Protein AF-A0A4Y4CRY7-F1 (afdb_monomer)

Foldseek 3Di:
DDLVVVLVVLVVVLVVLVVVLVVVLVVCVVLVPVCSVVLVVLSVVLNVVSVVQSVCSVVVNHDPVCVVVSVCCSPPVCCVPRVVVCVVVVVVVPD

InterPro domains:
  IPR012312 Hemerythrin-like [PF01814] (5-78)
  IPR012827 Hemerythrin, metal-binding domain [cd12107] (5-88)
  IPR016131 Haemerythrin, iron-binding site [PS00550] (20-47)
  IPR035938 Hemerythrin-like superfamily [G3DSA:1.20.120.50] (1-94)
  IPR035938 Hemerythrin-like superfamily [SSF47188] (6-90)

Mean predicted aligned error: 5.17 Å

Sequence (95 aa):
MNEGDLIALLNDLAALVHEHFETEERVLREFGYPHFKTHQAEHDALRGRLTDLLYATIHDRFDIAGLPQLARDLVLNHVRDCDLGYKRFLARTSL

Solvent-accessible surface area (backbone atoms only — not comparable to full-atom values): 5456 Å² total; per-residue (Å²): 131,56,72,69,57,49,53,52,52,53,50,53,49,50,53,53,53,49,54,51,51,52,52,48,52,51,52,36,58,76,73,59,44,91,59,45,71,61,55,51,50,55,50,50,54,51,52,49,55,52,51,52,49,53,53,30,47,79,66,78,57,62,61,73,81,54,50,66,56,50,53,42,44,68,55,54,47,37,45,63,74,50,52,55,65,50,50,67,54,54,69,70,66,70,122

Secondary structure (DSSP, 8-state):
--HHHHHHHHHHHHHHHHHHHHHHHHHHHHTT-TTHHHHHHHHHHHHHHHHHHHHHHHTT---TTTHHHHHHIIIIIHIIIIIHHHHHHHHHH--

Structure (mmCIF, N/CA/C/O backbone):
data_AF-A0A4Y4CRY7-F1
#
_entry.id   AF-A0A4Y4CRY7-F1
#
loop_
_atom_site.group_PDB
_atom_site.id
_atom_site.type_symbol
_atom_site.label_atom_id
_atom_site.label_alt_id
_atom_site.label_comp_id
_atom_site.label_asym_id
_atom_site.label_entity_id
_atom_site.label_seq_id
_atom_site.pdbx_PDB_ins_code
_atom_site.Cartn_x
_atom_site.Cartn_y
_atom_site.Cartn_z
_atom_site.occupancy
_atom_site.B_iso_or_equiv
_atom_site.auth_seq_id
_atom_site.auth_comp_id
_atom_site.auth_asym_id
_atom_site.auth_atom_id
_atom_site.pdbx_PDB_model_num
ATOM 1 N N . MET A 1 1 ? 9.868 9.565 -20.661 1.00 65.94 1 MET A N 1
ATOM 2 C CA . MET A 1 1 ? 10.171 8.755 -19.472 1.00 65.94 1 MET A CA 1
ATOM 3 C C . MET A 1 1 ? 10.996 7.584 -19.955 1.00 65.94 1 MET A C 1
ATOM 5 O O . MET A 1 1 ? 10.521 6.860 -20.823 1.00 65.94 1 MET A O 1
ATOM 9 N N . ASN A 1 2 ? 12.252 7.503 -19.531 1.00 79.62 2 ASN A N 1
ATOM 10 C CA . ASN A 1 2 ? 13.096 6.333 -19.774 1.00 79.62 2 ASN A CA 1
ATOM 11 C C . ASN A 1 2 ? 12.881 5.296 -18.648 1.00 79.62 2 ASN A C 1
ATOM 13 O O . ASN A 1 2 ? 12.157 5.561 -17.689 1.00 79.62 2 ASN A O 1
ATOM 17 N N . GLU A 1 3 ? 13.479 4.115 -18.775 1.00 78.88 3 GLU A N 1
ATOM 18 C CA . GLU A 1 3 ? 13.368 3.038 -17.782 1.00 78.88 3 GLU A CA 1
ATOM 19 C C . GLU A 1 3 ? 13.879 3.453 -16.391 1.00 78.88 3 GLU A C 1
ATOM 21 O O . GLU A 1 3 ? 13.239 3.172 -15.380 1.00 78.88 3 GLU A O 1
ATOM 26 N N . GLY A 1 4 ? 14.981 4.207 -16.334 1.00 84.31 4 GLY A N 1
ATOM 27 C CA . GLY A 1 4 ? 15.530 4.739 -15.087 1.00 84.31 4 GLY A CA 1
ATOM 28 C C . GLY A 1 4 ? 14.575 5.702 -14.375 1.00 84.31 4 GLY A C 1
ATOM 29 O O . GLY A 1 4 ? 14.404 5.604 -13.162 1.00 84.31 4 GLY A O 1
ATOM 30 N N . ASP A 1 5 ? 13.898 6.580 -15.122 1.00 87.06 5 ASP A N 1
ATOM 31 C CA . ASP A 1 5 ? 12.883 7.492 -14.576 1.00 87.06 5 ASP A CA 1
ATOM 32 C C . ASP A 1 5 ? 11.713 6.707 -13.960 1.00 87.06 5 ASP A C 1
ATOM 34 O O . ASP A 1 5 ? 11.188 7.063 -12.908 1.00 87.06 5 ASP A O 1
ATOM 38 N N . LEU A 1 6 ? 11.296 5.628 -14.622 1.00 82.69 6 LEU A N 1
ATOM 39 C CA . LEU A 1 6 ? 10.214 4.769 -14.159 1.00 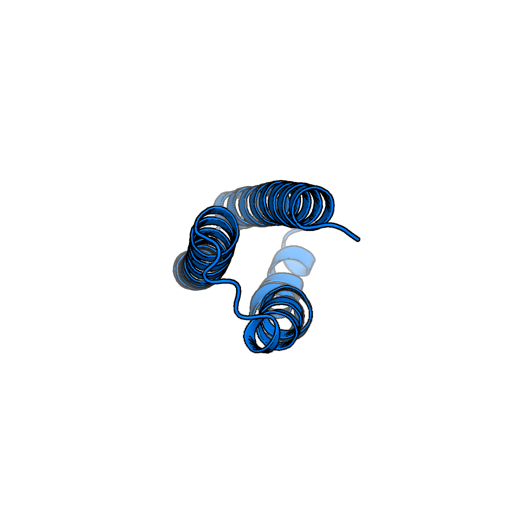82.69 6 LEU A CA 1
ATOM 40 C C . LEU A 1 6 ? 10.604 4.002 -12.888 1.00 82.69 6 LEU A C 1
ATOM 42 O O . LEU A 1 6 ? 9.814 3.951 -11.948 1.00 82.69 6 LEU A O 1
ATOM 46 N N . ILE A 1 7 ? 11.813 3.438 -12.835 1.00 85.94 7 ILE A N 1
ATOM 47 C CA . ILE A 1 7 ? 12.330 2.763 -11.635 1.00 85.94 7 ILE A CA 1
ATOM 48 C C . ILE A 1 7 ? 12.382 3.742 -10.458 1.00 85.94 7 ILE A C 1
ATOM 50 O O . ILE A 1 7 ? 11.970 3.390 -9.353 1.00 85.94 7 ILE A O 1
ATOM 54 N N . ALA A 1 8 ? 12.841 4.976 -10.684 1.00 90.50 8 ALA A N 1
ATOM 55 C CA . ALA A 1 8 ? 12.846 6.012 -9.655 1.00 90.50 8 ALA A CA 1
ATOM 56 C C . ALA A 1 8 ? 11.426 6.296 -9.132 1.00 90.50 8 ALA A C 1
ATOM 58 O O . ALA A 1 8 ? 11.197 6.233 -7.928 1.00 90.50 8 ALA A O 1
ATOM 59 N N . LEU A 1 9 ? 10.453 6.486 -10.029 1.00 88.62 9 LEU A N 1
ATOM 60 C CA . LEU A 1 9 ? 9.056 6.718 -9.648 1.00 88.62 9 LEU A CA 1
ATOM 61 C C . LEU A 1 9 ? 8.434 5.544 -8.878 1.00 88.62 9 LEU A C 1
ATOM 63 O O . LEU A 1 9 ? 7.663 5.759 -7.944 1.00 88.62 9 LEU A O 1
ATOM 67 N N . LEU A 1 10 ? 8.750 4.302 -9.254 1.00 86.56 10 LEU A N 1
ATOM 68 C CA . LEU A 1 10 ? 8.262 3.118 -8.542 1.00 86.56 10 LEU A CA 1
ATOM 69 C C . LEU A 1 10 ? 8.883 2.987 -7.147 1.00 86.56 10 LEU A C 1
ATOM 71 O O . LEU A 1 10 ? 8.192 2.571 -6.218 1.00 86.56 10 LEU A O 1
ATOM 75 N N . ASN A 1 11 ? 10.154 3.363 -6.983 1.00 90.69 11 ASN A N 1
ATOM 76 C CA . ASN A 1 11 ? 10.802 3.403 -5.673 1.00 90.69 11 ASN A CA 1
ATOM 77 C C . ASN A 1 11 ? 10.186 4.481 -4.774 1.00 90.69 11 ASN A C 1
ATOM 79 O O . ASN A 1 11 ? 9.891 4.201 -3.613 1.00 90.69 11 ASN A O 1
ATOM 83 N N . ASP A 1 12 ? 9.929 5.674 -5.314 1.00 92.50 12 ASP A N 1
ATOM 84 C CA . ASP A 1 12 ? 9.262 6.755 -4.580 1.00 92.50 12 ASP A CA 1
ATOM 85 C C . ASP A 1 12 ? 7.854 6.333 -4.138 1.00 92.50 12 ASP A C 1
ATOM 87 O O . ASP A 1 12 ? 7.466 6.532 -2.984 1.00 92.50 12 ASP A O 1
ATOM 91 N N . LEU A 1 13 ? 7.102 5.677 -5.030 1.00 89.75 13 LEU A N 1
ATOM 92 C CA . LEU A 1 13 ? 5.795 5.109 -4.702 1.00 89.75 13 LEU A CA 1
ATOM 93 C C . LEU A 1 13 ? 5.900 4.058 -3.589 1.00 89.75 13 LEU A C 1
ATOM 95 O O . LEU A 1 13 ? 5.080 4.062 -2.674 1.00 89.75 13 LEU A O 1
ATOM 99 N N . ALA A 1 14 ? 6.898 3.174 -3.643 1.00 90.44 14 ALA A N 1
ATOM 100 C CA . ALA A 1 14 ? 7.105 2.152 -2.621 1.00 90.44 14 ALA A CA 1
ATOM 101 C C . ALA A 1 14 ? 7.442 2.736 -1.254 1.00 90.44 14 ALA A C 1
ATOM 103 O O . ALA A 1 14 ? 6.887 2.279 -0.254 1.00 90.44 14 ALA A O 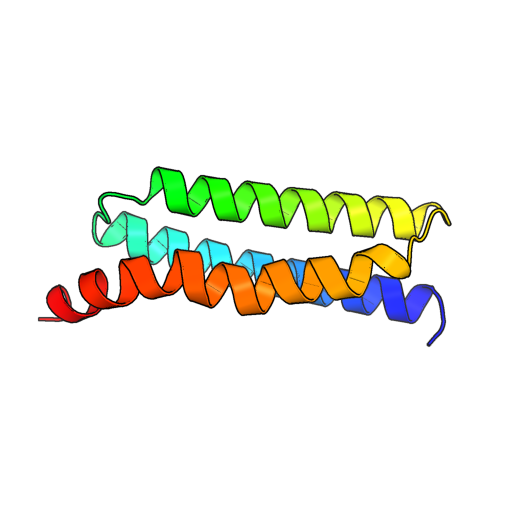1
ATOM 104 N N . ALA A 1 15 ? 8.281 3.770 -1.209 1.00 93.06 15 ALA A N 1
ATOM 105 C CA . ALA A 1 15 ? 8.586 4.481 0.024 1.00 93.06 15 ALA A CA 1
ATOM 106 C C . ALA A 1 15 ? 7.330 5.138 0.618 1.00 93.06 15 ALA A C 1
ATOM 108 O O . ALA A 1 15 ? 7.041 4.952 1.800 1.00 93.06 15 ALA A O 1
ATOM 109 N N . LEU A 1 16 ? 6.541 5.829 -0.210 1.00 93.06 16 LEU A N 1
ATOM 110 C CA . LEU A 1 16 ? 5.322 6.507 0.233 1.00 93.06 16 LEU A CA 1
ATOM 111 C C . LEU A 1 16 ? 4.255 5.525 0.741 1.00 93.06 16 LEU A C 1
ATOM 113 O O . LEU A 1 16 ? 3.653 5.747 1.790 1.00 93.06 16 LEU A O 1
ATOM 117 N N . VAL A 1 17 ? 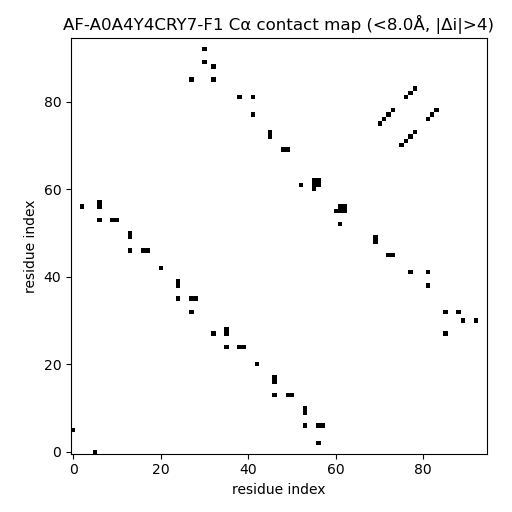4.028 4.426 0.015 1.00 91.69 17 VAL A N 1
ATOM 118 C CA . VAL A 1 17 ? 3.082 3.371 0.415 1.00 91.69 17 VAL A CA 1
ATOM 119 C C . VAL A 1 17 ? 3.532 2.710 1.717 1.00 91.69 17 VAL A C 1
ATOM 121 O O . VAL A 1 17 ? 2.712 2.454 2.597 1.00 91.69 17 VAL A O 1
ATOM 124 N N . HIS A 1 18 ? 4.834 2.462 1.870 1.00 93.44 18 HIS A N 1
ATOM 125 C CA . HIS A 1 18 ? 5.383 1.906 3.099 1.00 93.44 18 HIS A CA 1
ATOM 126 C C . HIS A 1 18 ? 5.142 2.831 4.300 1.00 93.44 18 HIS A C 1
ATOM 128 O O . HIS A 1 18 ? 4.576 2.375 5.294 1.00 93.44 18 HIS A O 1
ATOM 134 N N . GLU A 1 19 ? 5.486 4.118 4.186 1.00 95.75 19 GLU A N 1
ATOM 135 C CA . GLU A 1 19 ? 5.280 5.117 5.246 1.00 95.75 19 GLU A CA 1
ATOM 136 C C . GLU A 1 19 ? 3.799 5.255 5.632 1.00 95.75 19 GLU A C 1
ATOM 138 O O . GLU A 1 19 ? 3.451 5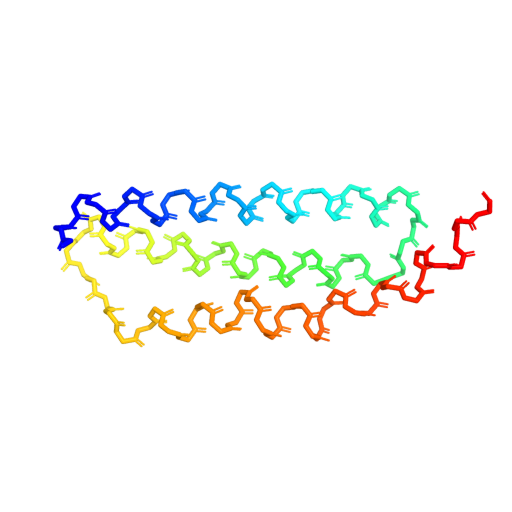.297 6.818 1.00 95.75 19 GLU A O 1
ATOM 143 N N . HIS A 1 20 ? 2.915 5.293 4.632 1.00 93.94 20 HIS A N 1
ATOM 144 C CA . HIS A 1 20 ? 1.472 5.358 4.832 1.00 93.94 20 HIS A CA 1
ATOM 145 C C . HIS A 1 20 ? 0.967 4.158 5.641 1.00 93.94 20 HIS A C 1
ATOM 147 O O . HIS A 1 20 ? 0.372 4.337 6.707 1.00 93.94 20 HIS A O 1
ATOM 153 N N . PHE A 1 21 ? 1.282 2.941 5.195 1.00 95.44 21 PHE A N 1
ATOM 154 C CA . PHE A 1 21 ? 0.853 1.720 5.869 1.00 95.44 21 PHE A CA 1
ATOM 155 C C . PHE A 1 21 ? 1.436 1.592 7.281 1.00 95.44 21 PHE A C 1
ATOM 157 O O . PHE A 1 21 ? 0.721 1.196 8.199 1.00 95.44 21 PHE A O 1
ATOM 164 N N . GLU A 1 22 ? 2.709 1.942 7.496 1.00 96.94 22 GLU A N 1
ATOM 165 C CA . GLU A 1 22 ? 3.303 1.938 8.840 1.00 96.94 22 GLU A CA 1
ATOM 166 C C . GLU A 1 22 ? 2.606 2.926 9.781 1.00 96.94 22 GLU A C 1
ATOM 168 O O . GLU A 1 22 ? 2.352 2.610 10.950 1.00 96.94 22 GLU A O 1
ATOM 173 N N . THR A 1 23 ? 2.269 4.113 9.276 1.00 95.44 23 THR A N 1
ATOM 174 C CA . THR A 1 23 ? 1.569 5.144 10.046 1.00 95.44 23 THR A CA 1
ATOM 175 C C . THR A 1 23 ? 0.199 4.657 10.495 1.00 95.44 23 THR A C 1
ATOM 177 O O . THR A 1 23 ? -0.127 4.756 11.682 1.00 95.44 23 THR A O 1
ATOM 180 N N . GLU A 1 24 ? -0.585 4.091 9.581 1.00 95.12 24 GLU A N 1
ATOM 181 C CA . GLU A 1 24 ? -1.884 3.518 9.914 1.00 95.12 24 GLU A CA 1
ATOM 182 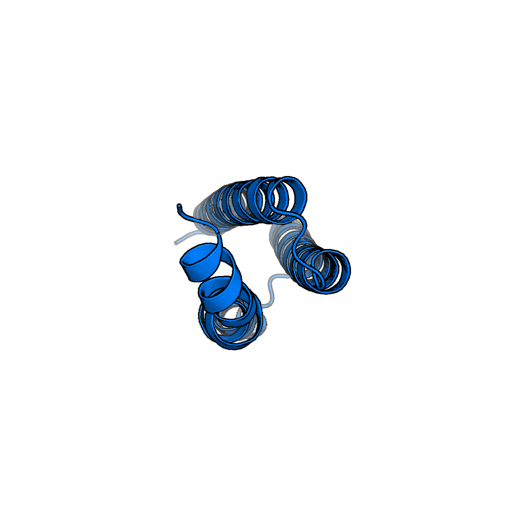C C . GLU A 1 24 ? -1.755 2.351 10.881 1.00 95.12 24 GLU A C 1
ATOM 184 O O . GLU A 1 24 ? -2.419 2.328 11.913 1.00 95.12 24 GLU A O 1
ATOM 189 N N . GLU A 1 25 ? -0.867 1.397 10.599 1.00 96.62 25 GLU A N 1
ATOM 190 C CA . GLU A 1 25 ? -0.700 0.219 11.440 1.00 96.62 25 GLU A CA 1
ATOM 191 C C . GLU A 1 25 ? -0.301 0.592 12.869 1.00 96.62 25 GLU A C 1
ATOM 193 O O . GLU A 1 25 ? -0.788 -0.018 13.825 1.00 96.62 25 GLU A O 1
ATOM 198 N N . ARG A 1 26 ? 0.554 1.609 13.031 1.00 96.56 26 ARG A N 1
ATOM 199 C CA . ARG A 1 26 ? 0.916 2.156 14.340 1.00 96.56 26 ARG A CA 1
ATOM 200 C C . ARG A 1 26 ? -0.313 2.700 15.065 1.00 96.56 26 ARG A C 1
ATOM 202 O O . ARG A 1 26 ? -0.556 2.295 16.200 1.00 96.56 26 ARG A O 1
ATOM 209 N N . VAL A 1 27 ? -1.093 3.564 14.413 1.00 94.62 27 VAL A N 1
ATOM 210 C CA . VAL A 1 27 ? -2.306 4.166 14.992 1.00 94.62 27 VAL A CA 1
ATOM 211 C C . VAL A 1 27 ? -3.337 3.086 15.335 1.00 94.62 27 VAL A C 1
ATOM 213 O O . VAL A 1 27 ? -3.824 3.016 16.459 1.00 94.62 27 VAL A O 1
ATOM 216 N N . LEU A 1 28 ? -3.648 2.186 14.406 1.00 94.75 28 LEU A N 1
ATOM 217 C CA . LEU A 1 28 ? -4.650 1.140 14.608 1.00 94.75 28 LEU A CA 1
ATOM 218 C C . LEU A 1 28 ? -4.259 0.160 15.715 1.00 94.75 28 LEU A C 1
ATOM 220 O O . LEU A 1 28 ? -5.127 -0.291 16.465 1.00 94.75 28 LEU A O 1
ATOM 224 N N . ARG A 1 29 ? -2.966 -0.146 15.852 1.00 95.56 29 ARG A N 1
ATOM 225 C CA . ARG A 1 29 ? -2.447 -0.962 16.953 1.00 95.56 29 ARG A CA 1
ATOM 226 C C . ARG A 1 29 ? -2.566 -0.241 18.293 1.00 95.56 29 ARG A C 1
ATOM 228 O O . ARG A 1 29 ? -3.002 -0.862 19.257 1.00 95.56 29 ARG A O 1
ATOM 235 N N . GLU A 1 30 ? -2.207 1.040 18.347 1.00 95.06 30 GLU A N 1
ATOM 236 C CA . GLU A 1 30 ? -2.279 1.871 19.556 1.00 95.06 30 GLU A CA 1
ATOM 237 C C . GLU A 1 30 ? -3.714 1.996 20.082 1.00 95.06 30 GLU A C 1
ATOM 239 O O . GLU A 1 30 ? -3.960 1.816 21.272 1.00 95.06 30 GLU A O 1
ATOM 244 N N . PHE A 1 31 ? -4.678 2.213 19.186 1.00 92.94 31 PHE A N 1
ATOM 245 C CA . PHE A 1 31 ? -6.089 2.329 19.549 1.00 92.94 31 PHE A CA 1
ATOM 246 C C . PHE A 1 31 ? -6.811 0.979 19.691 1.00 92.94 31 PHE A C 1
ATOM 248 O O . PHE A 1 31 ? -7.981 0.959 20.068 1.00 92.94 31 PHE A O 1
ATOM 255 N N . GLY A 1 32 ? -6.149 -0.149 19.415 1.00 94.06 32 GLY A N 1
ATOM 256 C CA . GLY A 1 32 ? -6.728 -1.485 19.576 1.00 94.06 32 GLY A CA 1
ATOM 257 C C . GLY A 1 32 ? -7.822 -1.817 18.557 1.00 94.06 32 GLY A C 1
ATOM 258 O O . GLY A 1 32 ? -8.844 -2.405 18.915 1.00 94.06 32 GLY A O 1
ATOM 259 N N . TYR A 1 33 ? -7.635 -1.435 17.291 1.00 94.31 33 TYR A N 1
ATOM 260 C CA . TYR A 1 33 ? -8.602 -1.707 16.227 1.00 94.31 33 TYR A CA 1
ATOM 261 C C . TYR A 1 33 ? -8.875 -3.221 16.083 1.00 94.31 33 TYR A C 1
ATOM 263 O O . TYR A 1 33 ? -7.943 -3.984 15.810 1.00 94.31 33 TYR A O 1
ATOM 271 N N . PRO A 1 34 ? -10.137 -3.687 16.203 1.00 93.38 34 PRO A N 1
ATOM 272 C CA . PRO A 1 34 ? -10.454 -5.120 16.220 1.00 93.38 34 PRO A CA 1
ATOM 273 C C . PRO A 1 34 ? -10.036 -5.892 14.963 1.00 93.38 34 PRO A C 1
ATOM 275 O O . PRO A 1 34 ? -9.754 -7.086 15.040 1.00 93.38 34 PRO A O 1
ATOM 278 N N . HIS A 1 35 ? -9.978 -5.222 13.809 1.00 93.56 35 HIS A N 1
ATOM 279 C CA . HIS A 1 35 ? -9.620 -5.836 12.527 1.00 93.56 35 HIS A CA 1
ATOM 280 C C . HIS A 1 35 ? -8.179 -5.531 12.098 1.00 93.56 35 HIS A C 1
ATOM 282 O O . HIS A 1 35 ? -7.838 -5.702 10.930 1.00 93.56 35 HIS A O 1
ATOM 288 N N . PHE A 1 36 ?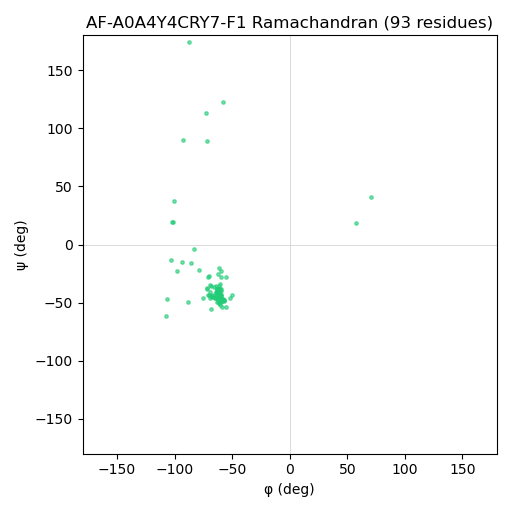 -7.313 -5.124 13.037 1.00 94.31 36 PHE A N 1
ATOM 289 C CA . PHE A 1 36 ? -5.918 -4.765 12.767 1.00 94.31 36 PHE A CA 1
ATOM 290 C C . PHE A 1 36 ? -5.163 -5.825 11.951 1.00 94.31 36 PHE A C 1
ATOM 292 O O . PHE A 1 36 ? -4.451 -5.491 11.012 1.00 94.31 36 PHE A O 1
ATOM 299 N N . LYS A 1 37 ? -5.329 -7.112 12.278 1.00 96.06 37 LYS A N 1
ATOM 300 C CA . LYS A 1 37 ? -4.617 -8.189 11.574 1.00 96.06 37 LYS A CA 1
ATOM 301 C C . LYS A 1 37 ? -5.078 -8.394 10.138 1.00 96.06 37 LYS A C 1
ATOM 303 O O . LYS A 1 37 ? -4.243 -8.679 9.290 1.00 96.06 37 LYS A O 1
ATOM 308 N N . THR A 1 38 ? -6.366 -8.211 9.867 1.00 93.69 38 THR A N 1
ATOM 309 C CA . THR A 1 38 ? -6.884 -8.229 8.496 1.00 93.69 38 THR A CA 1
ATOM 310 C C . THR A 1 38 ? -6.360 -7.023 7.718 1.00 93.69 38 THR A C 1
ATOM 312 O O . THR A 1 38 ? -5.860 -7.200 6.617 1.00 93.69 38 THR A O 1
ATOM 315 N N . HIS A 1 39 ? -6.376 -5.828 8.321 1.00 93.75 39 HIS A N 1
ATOM 316 C CA . HIS A 1 39 ? -5.838 -4.600 7.714 1.00 93.75 39 HIS A CA 1
ATOM 317 C C . HIS A 1 39 ? -4.356 -4.744 7.336 1.00 93.75 39 HIS A C 1
ATOM 319 O O . HIS A 1 39 ? -3.961 -4.477 6.208 1.00 93.75 39 HIS A O 1
ATOM 325 N N . GLN A 1 40 ? -3.543 -5.255 8.265 1.00 95.38 40 GLN A N 1
ATOM 326 C CA . GLN A 1 40 ? -2.120 -5.512 8.039 1.00 95.38 40 GLN A CA 1
ATOM 327 C C . GLN A 1 40 ? -1.880 -6.527 6.906 1.00 95.38 40 GLN A C 1
ATOM 329 O O . GLN A 1 40 ? -0.961 -6.351 6.114 1.00 95.38 40 GLN A O 1
ATOM 334 N N . ALA A 1 41 ? -2.711 -7.566 6.789 1.00 94.75 41 ALA A N 1
ATOM 335 C CA . ALA A 1 41 ? -2.573 -8.551 5.717 1.00 94.75 41 ALA A CA 1
ATOM 336 C C . ALA A 1 41 ? -2.843 -7.953 4.321 1.00 94.75 41 ALA A C 1
ATOM 338 O O . ALA A 1 41 ? -2.146 -8.300 3.367 1.00 94.75 41 ALA A O 1
ATOM 339 N N . GLU A 1 42 ? -3.804 -7.031 4.202 1.00 92.00 42 GLU A N 1
ATOM 340 C CA . GLU A 1 42 ? -4.054 -6.294 2.952 1.00 92.00 42 GLU A CA 1
ATOM 341 C C . GLU A 1 42 ? -2.853 -5.410 2.575 1.00 92.00 42 GLU A C 1
ATOM 343 O O . GLU A 1 42 ? -2.421 -5.400 1.419 1.00 92.00 42 GLU A O 1
ATOM 348 N N . HIS A 1 43 ? -2.246 -4.730 3.556 1.00 95.19 43 HIS A N 1
ATOM 349 C CA . HIS A 1 43 ? -1.008 -3.972 3.343 1.00 95.19 43 HIS A CA 1
ATOM 350 C C . HIS A 1 43 ? 0.130 -4.857 2.841 1.00 95.19 43 HIS A C 1
ATOM 352 O O . HIS A 1 43 ? 0.812 -4.504 1.879 1.00 95.19 43 HIS A O 1
ATOM 358 N N . ASP A 1 44 ? 0.334 -6.014 3.468 1.00 94.81 44 ASP A N 1
ATOM 359 C CA . ASP A 1 44 ? 1.403 -6.940 3.096 1.00 94.81 44 ASP A CA 1
ATOM 360 C C . ASP A 1 44 ? 1.219 -7.476 1.669 1.00 94.81 44 ASP A C 1
ATOM 362 O O . ASP A 1 44 ? 2.189 -7.558 0.910 1.00 94.81 44 ASP A O 1
ATOM 366 N N . ALA A 1 45 ? -0.023 -7.752 1.254 1.00 91.50 45 ALA A N 1
ATOM 367 C CA . ALA A 1 45 ? -0.333 -8.154 -0.116 1.00 91.50 45 ALA A CA 1
ATOM 368 C C . ALA A 1 45 ? -0.004 -7.050 -1.139 1.00 91.50 45 ALA A C 1
ATOM 370 O O . ALA A 1 45 ? 0.578 -7.323 -2.193 1.00 91.50 45 ALA A O 1
ATOM 371 N N . LEU A 1 46 ? -0.339 -5.794 -0.831 1.00 90.56 46 LEU A N 1
ATOM 372 C CA . LEU A 1 46 ? -0.048 -4.649 -1.700 1.00 90.56 46 LEU A CA 1
ATOM 373 C C . LEU A 1 46 ? 1.454 -4.340 -1.772 1.00 90.56 46 LEU A C 1
ATOM 375 O O . LEU A 1 46 ? 1.970 -4.103 -2.868 1.00 90.56 46 LEU A O 1
ATOM 379 N N . ARG A 1 47 ? 2.169 -4.412 -0.640 1.00 91.62 47 ARG A N 1
ATOM 380 C CA . ARG A 1 47 ? 3.638 -4.305 -0.594 1.00 91.62 47 ARG A CA 1
ATOM 381 C C . ARG A 1 47 ? 4.288 -5.368 -1.477 1.00 91.62 47 ARG A C 1
ATOM 383 O O . ARG A 1 47 ? 5.129 -5.024 -2.302 1.00 91.62 47 ARG A O 1
ATOM 390 N N . GLY A 1 48 ? 3.850 -6.626 -1.363 1.00 90.88 48 GLY A N 1
ATOM 391 C CA . GLY A 1 48 ? 4.358 -7.733 -2.177 1.00 90.88 48 GLY A CA 1
ATOM 392 C C . GLY A 1 48 ? 4.208 -7.475 -3.677 1.00 90.88 48 GLY A C 1
ATOM 393 O O . GLY A 1 48 ? 5.184 -7.549 -4.416 1.00 90.88 48 GLY A O 1
ATOM 394 N N . ARG A 1 49 ? 3.020 -7.046 -4.122 1.00 88.25 49 ARG A N 1
ATOM 395 C CA . ARG A 1 49 ? 2.777 -6.709 -5.538 1.00 88.25 49 ARG A CA 1
ATOM 396 C C . ARG A 1 49 ? 3.656 -5.567 -6.046 1.00 88.25 49 ARG A C 1
ATOM 398 O O . ARG A 1 49 ? 4.056 -5.573 -7.209 1.00 88.25 49 ARG A O 1
ATOM 405 N N . LEU A 1 50 ? 3.942 -4.578 -5.202 1.00 87.38 50 LEU A N 1
ATOM 406 C CA . LEU A 1 50 ? 4.822 -3.470 -5.561 1.00 87.38 50 LEU A CA 1
ATOM 407 C C . LEU A 1 50 ? 6.290 -3.913 -5.637 1.00 87.38 50 LEU A C 1
ATOM 409 O O . LEU A 1 50 ? 7.001 -3.506 -6.555 1.00 87.38 50 LEU A O 1
ATOM 413 N N . THR A 1 51 ? 6.726 -4.796 -4.733 1.00 88.75 51 THR A N 1
ATOM 414 C CA . THR A 1 51 ? 8.039 -5.452 -4.808 1.00 88.75 51 THR A CA 1
ATOM 415 C C . THR A 1 51 ? 8.181 -6.284 -6.082 1.00 88.75 51 THR A C 1
ATOM 417 O O . THR A 1 51 ? 9.197 -6.164 -6.765 1.00 88.75 51 THR A O 1
ATOM 420 N N . ASP A 1 52 ? 7.163 -7.065 -6.447 1.00 87.00 52 ASP A N 1
ATOM 421 C CA . ASP A 1 52 ? 7.163 -7.865 -7.676 1.00 87.00 52 ASP A CA 1
ATOM 422 C C . ASP A 1 52 ? 7.280 -6.978 -8.924 1.00 87.00 52 ASP A C 1
ATOM 424 O O . ASP A 1 52 ? 8.047 -7.285 -9.839 1.00 87.00 52 ASP A O 1
ATOM 428 N N . LEU A 1 53 ? 6.569 -5.844 -8.946 1.00 83.75 53 LEU A N 1
ATOM 429 C CA . LEU A 1 53 ? 6.652 -4.880 -10.042 1.00 83.75 53 LEU A CA 1
ATOM 430 C C . LEU A 1 53 ? 8.046 -4.246 -10.139 1.00 83.75 53 LEU A C 1
ATOM 432 O O . LEU A 1 53 ? 8.607 -4.175 -11.234 1.00 83.75 53 LEU A O 1
ATOM 436 N N . LEU A 1 54 ? 8.626 -3.811 -9.017 1.00 85.38 54 LEU A N 1
ATOM 437 C CA . LEU A 1 54 ? 9.990 -3.273 -8.971 1.00 85.38 54 LEU A CA 1
ATOM 438 C C . LEU A 1 54 ? 11.008 -4.298 -9.484 1.00 85.38 54 LEU A C 1
ATOM 440 O O . LEU A 1 54 ? 11.828 -3.975 -10.342 1.00 85.38 54 LEU A O 1
ATOM 444 N N . TYR A 1 55 ? 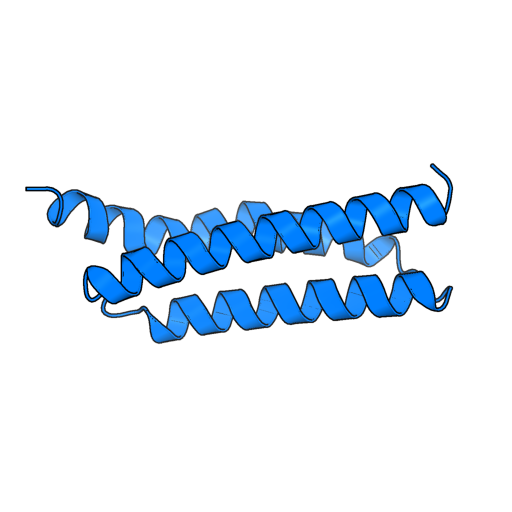10.910 -5.544 -9.017 1.00 87.12 55 TYR A N 1
ATOM 445 C CA . TYR A 1 55 ? 11.782 -6.634 -9.445 1.00 87.12 55 TYR A CA 1
ATOM 446 C C . TYR A 1 55 ? 11.658 -6.911 -10.950 1.00 87.12 55 TYR A C 1
ATOM 448 O O . TYR A 1 55 ? 12.666 -7.007 -11.649 1.00 87.12 55 TYR A O 1
ATOM 456 N N . ALA A 1 56 ? 10.432 -6.988 -11.474 1.00 84.19 56 ALA A N 1
ATOM 457 C CA . ALA A 1 56 ? 10.191 -7.186 -12.901 1.00 84.19 56 ALA A CA 1
ATOM 458 C C . ALA A 1 56 ? 10.742 -6.031 -13.753 1.00 84.19 56 ALA A C 1
ATOM 460 O O . ALA A 1 56 ? 11.294 -6.278 -14.826 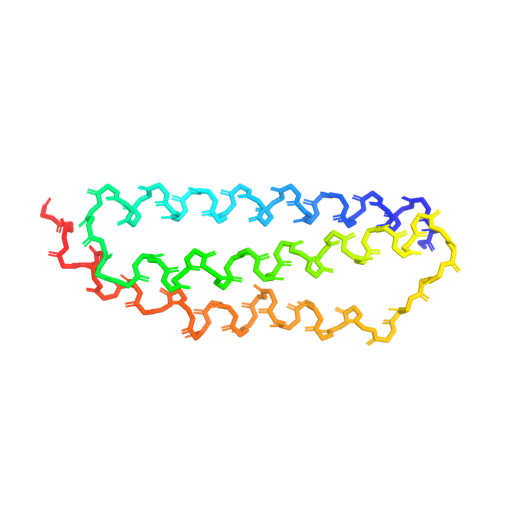1.00 84.19 56 ALA A O 1
ATOM 461 N N . THR A 1 57 ? 10.630 -4.792 -13.260 1.00 80.19 57 THR A N 1
ATOM 462 C CA . THR A 1 57 ? 11.143 -3.593 -13.940 1.00 80.19 57 THR A CA 1
ATOM 463 C C . THR A 1 57 ? 12.667 -3.621 -14.034 1.00 80.19 57 THR A C 1
ATOM 465 O O . THR A 1 57 ? 13.196 -3.430 -15.117 1.00 80.19 57 THR A O 1
ATOM 468 N N . ILE A 1 58 ? 13.371 -3.953 -12.944 1.00 83.50 58 ILE A N 1
ATOM 469 C CA . ILE A 1 58 ? 14.847 -4.039 -12.901 1.00 83.50 58 ILE A CA 1
ATOM 470 C C . ILE A 1 58 ? 15.407 -5.116 -13.851 1.00 83.50 58 ILE A C 1
ATOM 472 O O . ILE A 1 58 ? 16.563 -5.050 -14.262 1.00 83.50 58 ILE A O 1
ATOM 476 N N . HIS A 1 59 ? 14.610 -6.135 -14.177 1.00 83.62 59 HIS A N 1
ATOM 477 C CA . HIS A 1 59 ? 15.019 -7.266 -15.012 1.00 83.62 59 HIS A CA 1
ATOM 478 C C . HIS A 1 59 ? 14.525 -7.184 -16.467 1.00 83.62 59 HIS A C 1
ATOM 480 O O . HIS A 1 59 ? 14.474 -8.225 -17.128 1.00 83.62 59 HIS A O 1
ATOM 486 N N . ASP A 1 60 ? 14.141 -6.001 -16.963 1.00 75.75 60 ASP A N 1
ATOM 487 C CA . ASP A 1 60 ? 13.600 -5.791 -18.321 1.00 75.75 60 ASP A CA 1
ATOM 488 C C . ASP A 1 60 ? 12.343 -6.632 -18.638 1.00 75.75 60 ASP A C 1
ATOM 490 O O . ASP A 1 60 ? 11.965 -6.836 -19.794 1.00 75.75 60 ASP A O 1
ATOM 494 N N . ARG A 1 61 ? 11.647 -7.140 -17.613 1.00 72.25 61 ARG A N 1
ATOM 495 C CA . ARG A 1 61 ? 10.408 -7.932 -17.750 1.00 72.25 61 ARG A CA 1
ATOM 496 C C . ARG A 1 61 ? 9.183 -7.075 -17.481 1.00 72.25 61 ARG A C 1
ATOM 498 O O . ARG A 1 61 ? 8.231 -7.516 -16.839 1.00 72.25 61 ARG A O 1
ATOM 505 N N . PHE A 1 62 ? 9.243 -5.825 -17.919 1.00 70.06 62 PHE A N 1
ATOM 506 C CA . PHE A 1 62 ? 8.277 -4.829 -17.510 1.00 70.06 62 PHE A CA 1
ATOM 507 C C . PHE A 1 62 ? 6.914 -5.049 -18.172 1.00 70.06 62 PHE A C 1
ATOM 509 O O . PHE A 1 62 ? 6.754 -4.872 -19.380 1.00 70.06 62 PHE A O 1
ATOM 516 N N . ASP A 1 63 ? 5.915 -5.402 -17.362 1.00 69.44 63 ASP A N 1
ATOM 517 C CA . ASP A 1 63 ? 4.523 -5.469 -17.793 1.00 69.44 63 ASP A CA 1
ATOM 518 C C . ASP A 1 63 ? 3.804 -4.140 -17.512 1.00 69.44 63 ASP A C 1
ATOM 520 O O . ASP A 1 63 ? 3.193 -3.930 -16.460 1.00 69.44 63 ASP A O 1
ATOM 524 N N . ILE A 1 64 ? 3.848 -3.237 -18.496 1.00 70.31 64 ILE A N 1
ATOM 525 C CA . ILE A 1 64 ? 3.109 -1.962 -18.478 1.00 70.31 64 ILE A CA 1
ATOM 526 C C . ILE A 1 64 ? 1.603 -2.189 -18.274 1.00 70.31 64 ILE A C 1
ATOM 528 O O . ILE A 1 64 ? 0.920 -1.317 -17.732 1.00 70.31 64 ILE A O 1
ATOM 532 N N . ALA A 1 65 ? 1.057 -3.338 -18.686 1.00 73.94 65 ALA A N 1
ATOM 533 C CA . ALA A 1 65 ? -0.377 -3.587 -18.606 1.00 73.94 65 ALA A CA 1
ATOM 534 C C . ALA A 1 65 ? -0.865 -3.773 -17.158 1.00 73.94 65 ALA A C 1
ATOM 536 O O . ALA A 1 65 ? -2.017 -3.451 -16.861 1.00 73.94 65 ALA A O 1
ATOM 537 N N . GLY A 1 66 ? -0.001 -4.231 -16.246 1.00 72.94 66 GLY A N 1
ATOM 538 C CA . GLY A 1 66 ? -0.338 -4.438 -14.832 1.00 72.94 66 GLY A CA 1
ATOM 539 C C . GLY A 1 66 ? -0.347 -3.160 -13.984 1.00 72.94 66 GLY A C 1
ATOM 540 O O . GLY A 1 66 ? -1.017 -3.098 -12.949 1.00 72.94 66 GLY A O 1
ATOM 541 N N . LEU A 1 67 ? 0.350 -2.113 -14.433 1.00 77.50 67 LEU A N 1
ATOM 542 C CA . LEU A 1 67 ? 0.532 -0.857 -13.698 1.00 77.50 67 LEU A CA 1
ATOM 543 C C . LEU A 1 67 ? -0.786 -0.130 -13.360 1.00 77.50 67 LEU A C 1
ATOM 545 O O . LEU A 1 67 ? -0.989 0.228 -12.197 1.00 77.50 67 LEU A O 1
ATOM 549 N N . PRO A 1 68 ? -1.714 0.078 -14.319 1.00 81.38 68 PRO A N 1
ATOM 550 C CA . PRO A 1 68 ? -2.988 0.738 -14.036 1.00 81.38 68 PRO A CA 1
ATOM 551 C C . PRO A 1 68 ? -3.835 -0.016 -13.008 1.00 81.38 68 PRO A C 1
ATOM 553 O O . PRO A 1 68 ? -4.542 0.603 -12.211 1.00 81.38 68 PRO A O 1
ATOM 556 N N . GLN A 1 69 ? -3.765 -1.350 -13.019 1.00 82.88 69 GLN A N 1
ATOM 557 C CA . GLN A 1 69 ? -4.490 -2.182 -12.067 1.00 82.88 69 GLN A CA 1
ATOM 558 C C . GLN A 1 69 ? -3.877 -2.065 -10.669 1.00 82.88 69 GLN A C 1
ATOM 560 O O . GLN A 1 69 ? -4.613 -1.867 -9.708 1.00 82.88 69 GLN A O 1
ATOM 565 N N . LEU A 1 70 ? -2.544 -2.095 -10.555 1.00 81.19 70 LEU A N 1
ATOM 566 C CA . LEU A 1 70 ? -1.861 -1.870 -9.280 1.00 81.19 70 LEU A CA 1
ATOM 567 C C . LEU A 1 70 ? -2.182 -0.486 -8.699 1.00 81.19 70 LEU A C 1
ATOM 569 O O . LEU A 1 70 ? -2.517 -0.389 -7.525 1.00 81.19 70 LEU A O 1
ATOM 573 N N . ALA A 1 71 ? -2.147 0.570 -9.517 1.00 80.38 71 ALA A N 1
ATOM 574 C CA . ALA A 1 71 ? -2.481 1.924 -9.075 1.00 80.38 71 ALA A CA 1
ATOM 575 C C . ALA A 1 71 ? -3.938 2.035 -8.589 1.00 80.38 71 ALA A C 1
ATOM 577 O O . ALA A 1 71 ? -4.216 2.663 -7.566 1.00 80.38 71 ALA A O 1
ATOM 578 N N . ARG A 1 72 ? -4.877 1.391 -9.296 1.00 84.12 72 ARG A N 1
ATOM 579 C CA . ARG A 1 72 ? -6.280 1.299 -8.869 1.00 84.12 72 ARG A CA 1
ATOM 580 C C . ARG A 1 72 ? -6.407 0.572 -7.534 1.00 84.12 72 ARG A C 1
ATOM 582 O O . ARG A 1 72 ? -7.161 1.026 -6.677 1.00 84.12 72 ARG A O 1
A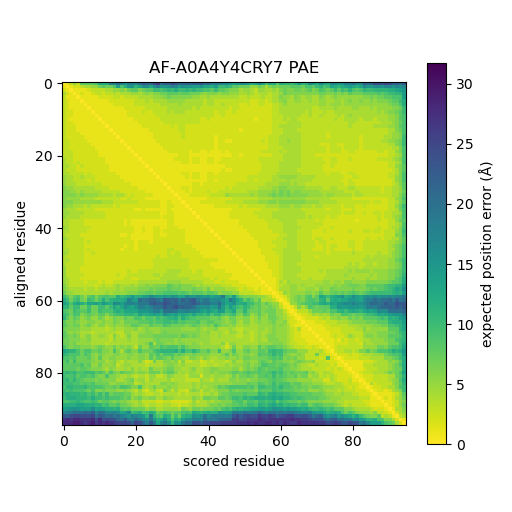TOM 589 N N . ASP A 1 73 ? -5.696 -0.534 -7.365 1.00 83.75 73 ASP A N 1
ATOM 590 C CA . ASP A 1 73 ? -5.793 -1.344 -6.157 1.00 83.75 73 ASP A CA 1
ATOM 591 C C . ASP A 1 73 ? -5.180 -0.628 -4.946 1.00 83.75 73 ASP A C 1
ATOM 593 O O . ASP A 1 73 ? -5.821 -0.575 -3.900 1.00 83.75 73 ASP A O 1
ATOM 597 N N . LEU A 1 74 ? -4.013 0.006 -5.120 1.00 83.12 74 LEU A N 1
ATOM 598 C CA . LEU A 1 74 ? -3.313 0.779 -4.087 1.00 83.12 74 LEU A CA 1
ATOM 599 C C . LEU A 1 74 ? -4.093 2.007 -3.607 1.00 83.12 74 LEU A C 1
ATOM 601 O O . LEU A 1 74 ? -4.034 2.327 -2.429 1.00 83.12 74 LEU A O 1
ATOM 605 N N . VAL A 1 75 ? -4.783 2.723 -4.503 1.00 77.69 75 VAL A N 1
ATOM 606 C CA . VAL A 1 75 ? -5.390 4.022 -4.155 1.00 77.69 75 VAL A CA 1
ATOM 607 C C . VAL A 1 75 ? -6.904 3.942 -4.017 1.00 77.69 75 VAL A C 1
ATOM 609 O O . VAL A 1 75 ? -7.469 4.486 -3.078 1.00 77.69 75 VAL A O 1
ATOM 612 N N . LEU A 1 76 ? -7.597 3.304 -4.961 1.00 79.12 76 LEU A N 1
ATOM 613 C CA . LEU A 1 76 ? -9.061 3.330 -4.977 1.00 79.12 76 LEU A CA 1
ATOM 614 C C . LEU A 1 76 ? -9.653 2.199 -4.149 1.00 79.12 76 LEU A C 1
ATOM 616 O O . LEU A 1 76 ? -10.550 2.446 -3.346 1.00 79.12 76 LEU A O 1
ATOM 620 N N . ASN A 1 77 ? -9.182 0.970 -4.358 1.00 84.94 77 ASN A N 1
ATOM 621 C CA . ASN A 1 77 ? -9.754 -0.181 -3.666 1.00 84.94 77 ASN A CA 1
ATOM 622 C C . ASN A 1 77 ? -9.293 -0.217 -2.208 1.00 84.94 77 ASN A C 1
ATOM 624 O O . ASN A 1 77 ? -10.138 -0.319 -1.329 1.00 84.94 77 ASN A O 1
ATOM 628 N N . HIS A 1 78 ? -7.998 -0.026 -1.940 1.00 84.94 78 HIS A N 1
ATOM 629 C CA . HIS A 1 78 ? -7.472 0.020 -0.576 1.00 84.94 78 HIS A CA 1
ATOM 630 C C . HIS A 1 78 ? -8.179 1.072 0.298 1.00 84.94 78 HIS A C 1
ATOM 632 O O . HIS A 1 78 ? -8.786 0.719 1.307 1.00 84.94 78 HIS A O 1
ATOM 638 N N . VAL A 1 79 ? -8.240 2.332 -0.152 1.00 82.19 79 VAL A N 1
ATOM 639 C CA . VAL A 1 79 ? -8.890 3.400 0.624 1.00 82.19 79 VAL A CA 1
ATOM 640 C C . VAL A 1 79 ? -10.376 3.118 0.843 1.00 82.19 79 VAL A C 1
ATOM 642 O O . VAL A 1 79 ? -10.899 3.300 1.943 1.00 82.19 79 VAL A O 1
ATOM 645 N N . ARG A 1 80 ? -11.089 2.675 -0.200 1.00 82.69 80 ARG A N 1
ATOM 646 C CA . ARG A 1 80 ? -12.535 2.436 -0.113 1.00 82.69 80 ARG A CA 1
ATOM 647 C C . ARG A 1 80 ? -12.870 1.235 0.769 1.00 82.69 80 ARG A C 1
ATOM 649 O O . ARG A 1 80 ? -13.802 1.323 1.566 1.00 82.69 80 ARG A O 1
ATOM 656 N N . ASP A 1 81 ? -12.165 0.127 0.576 1.00 82.25 81 ASP A N 1
ATOM 657 C CA . ASP A 1 81 ? -12.555 -1.184 1.096 1.00 82.25 81 ASP A CA 1
ATOM 658 C C . ASP A 1 81 ? -11.835 -1.535 2.408 1.00 82.25 81 ASP A C 1
ATOM 660 O O . ASP A 1 81 ? -12.362 -2.323 3.193 1.00 82.25 81 ASP A O 1
ATOM 664 N N . CYS A 1 82 ? -10.681 -0.916 2.680 1.00 84.44 82 CYS A N 1
ATOM 665 C CA . CYS A 1 82 ? -9.876 -1.120 3.885 1.00 84.44 82 CYS A CA 1
ATOM 666 C C . CYS A 1 82 ? -9.980 0.095 4.827 1.00 84.44 82 CYS A C 1
ATOM 668 O O . CYS A 1 82 ? -10.540 -0.006 5.925 1.00 84.44 82 CYS A O 1
ATOM 670 N N . ASP A 1 83 ? -9.548 1.275 4.374 1.00 85.62 83 ASP A N 1
ATOM 671 C CA . ASP A 1 83 ? -9.284 2.415 5.270 1.00 85.62 83 ASP A CA 1
ATOM 672 C C . ASP A 1 83 ? -10.548 3.057 5.836 1.00 85.62 83 ASP A C 1
ATOM 674 O O . ASP A 1 83 ? -10.641 3.423 7.015 1.00 85.62 83 ASP A O 1
ATOM 678 N N . LEU A 1 84 ? -11.603 3.131 5.020 1.00 83.56 84 LEU A N 1
ATOM 679 C CA . LEU A 1 84 ? -12.908 3.587 5.495 1.00 83.56 84 LEU A CA 1
ATOM 680 C C . LEU A 1 84 ? -13.467 2.708 6.625 1.00 83.56 84 LEU A C 1
ATOM 682 O O . LEU A 1 84 ? -14.280 3.197 7.418 1.00 83.56 84 LEU A O 1
ATOM 686 N N . GLY A 1 85 ? -13.016 1.454 6.742 1.00 81.56 85 GLY A N 1
ATOM 687 C CA . GLY A 1 85 ? -13.405 0.537 7.810 1.00 81.56 85 GLY A CA 1
ATOM 688 C C . GLY A 1 85 ? -13.001 1.043 9.195 1.00 81.56 85 GLY A C 1
ATOM 689 O O . GLY A 1 85 ? -13.818 1.042 10.122 1.00 81.56 85 GLY A O 1
ATOM 690 N N . TYR A 1 86 ? -11.782 1.571 9.333 1.00 84.81 86 TYR A N 1
ATOM 691 C CA . TYR A 1 86 ? -11.308 2.102 10.610 1.00 84.81 86 TYR A CA 1
ATOM 692 C C . TYR A 1 86 ? -11.715 3.567 10.840 1.00 84.81 86 TYR A C 1
ATOM 694 O O . TYR A 1 86 ? -11.689 4.032 11.981 1.00 84.81 86 TYR A O 1
ATOM 702 N N . LYS A 1 87 ? -12.143 4.313 9.808 1.00 85.69 87 LYS A N 1
ATOM 703 C CA . LYS A 1 87 ? -12.551 5.729 9.943 1.00 85.69 87 LYS A CA 1
ATOM 704 C C . LYS A 1 87 ? -13.584 5.935 11.052 1.00 85.69 87 LYS A C 1
ATOM 706 O O . LYS A 1 87 ? -13.458 6.840 11.877 1.00 85.69 87 LYS A O 1
ATOM 711 N N . ARG A 1 88 ? -14.616 5.084 11.091 1.00 81.00 88 ARG A N 1
ATOM 712 C CA . ARG A 1 88 ? -15.671 5.156 12.117 1.00 81.00 88 ARG A CA 1
ATOM 713 C C . ARG A 1 88 ? -15.171 4.729 13.496 1.00 81.00 88 ARG A C 1
ATOM 715 O O . ARG A 1 88 ? -15.724 5.178 14.496 1.00 81.00 88 ARG A O 1
ATOM 722 N N . PHE A 1 89 ? -14.167 3.859 13.547 1.00 85.69 89 PHE A N 1
ATOM 723 C CA . PHE A 1 89 ? -13.527 3.450 14.789 1.00 85.69 89 PHE A CA 1
ATOM 724 C C . PHE A 1 89 ? -12.745 4.620 15.393 1.00 85.69 89 PHE A C 1
ATOM 726 O O . PHE A 1 89 ? -13.072 5.046 16.494 1.00 85.69 89 PHE A O 1
ATOM 733 N N . LEU A 1 90 ? -11.822 5.224 14.639 1.00 84.88 90 LEU A N 1
ATOM 734 C CA . LEU A 1 90 ? -10.997 6.336 15.125 1.00 84.88 90 LEU A CA 1
ATOM 735 C C . LEU A 1 90 ? -11.824 7.578 15.489 1.00 84.88 90 LEU A C 1
ATOM 737 O O . LEU A 1 90 ? -11.580 8.186 16.527 1.00 84.88 90 LEU A O 1
ATOM 741 N N . ALA A 1 91 ? -12.872 7.899 14.721 1.00 81.31 91 ALA A N 1
ATOM 742 C CA . ALA A 1 91 ? -13.771 9.016 15.032 1.00 81.31 91 ALA A CA 1
ATOM 743 C C . ALA A 1 91 ? -14.512 8.874 16.378 1.00 81.31 91 ALA A C 1
ATOM 745 O O . ALA A 1 91 ? -15.017 9.862 16.901 1.00 81.31 91 ALA A O 1
ATOM 746 N N . ARG A 1 92 ? -14.620 7.657 16.928 1.00 70.75 92 ARG A N 1
ATOM 747 C CA . ARG A 1 92 ? -15.246 7.399 18.236 1.00 70.75 92 ARG A CA 1
ATOM 748 C C . ARG A 1 92 ? -14.242 7.385 19.387 1.00 70.75 92 ARG A C 1
ATOM 750 O O . ARG A 1 92 ? -14.675 7.431 20.534 1.00 70.75 92 ARG A O 1
ATOM 757 N N . THR A 1 93 ? -12.949 7.286 19.086 1.00 63.62 93 THR A N 1
ATOM 758 C CA . THR A 1 93 ? -11.879 7.143 20.084 1.00 63.62 93 THR A CA 1
ATOM 759 C C . THR A 1 93 ? -11.106 8.443 20.313 1.00 63.62 93 THR A C 1
ATOM 761 O O . THR A 1 93 ? -10.403 8.561 21.311 1.00 63.62 93 THR A O 1
ATOM 764 N N . SER A 1 94 ? -11.276 9.445 19.443 1.00 58.16 94 SER A N 1
ATOM 765 C CA . SER A 1 94 ? -10.905 10.836 19.726 1.00 58.16 94 SER A CA 1
ATOM 766 C C . SER A 1 94 ? -11.877 11.441 20.752 1.00 58.16 94 SER A C 1
ATOM 768 O O . SER A 1 94 ? -12.922 11.975 20.381 1.00 58.16 94 SER A O 1
ATOM 770 N N . LEU A 1 95 ? -11.547 11.287 22.038 1.00 44.62 95 LEU A N 1
ATOM 771 C CA . LEU A 1 95 ? -12.096 12.053 23.165 1.00 44.62 95 LEU A CA 1
ATOM 772 C C . LEU A 1 95 ? -11.294 13.342 23.361 1.00 44.62 95 LEU A C 1
ATOM 774 O O . LEU A 1 95 ? -10.046 13.255 23.313 1.00 44.62 95 LEU A O 1
#

Radius of gyration: 15.39 Å; Cα contacts (8 Å, |Δi|>4): 44; chains: 1; bounding box: 31×21×43 Å

pLDDT: mean 85.69, std 9.2, range [44.62, 96.94]

Nearest PDB structures (foldseek):
  4xpx-assembly1_A  TM=9.109E-01  e=2.343E-02  Methylococcus capsulatus str. Bath
  4xpw-assembly1_A  TM=9.106E-01  e=3.963E-02  Methylococcus capsulatus str. Bath
  4xpy-assembly1_A  TM=9.112E-01  e=5.627E-02  Methylococcus capsulatus str. Bath

Organism: Zoogloea ramigera (NCBI:txid350)